Protein AF-N0B6S7-F1 (afdb_monomer_lite)

Organism: NCBI:txid670307

Radius of gyration: 14.21 Å; chains: 1; bounding box: 34×27×44 Å

Secondary structure (DSSP, 8-state):
----------EE-TT-EEEEETTEEEEEEEEE-TT-TT-EEEEEEEETTEEEE-SS-BSSHHHHHHHHHHHHHHT-

Structure (mmCIF, N/CA/C/O backbone):
data_AF-N0B6S7-F1
#
_entry.id   AF-N0B6S7-F1
#
loop_
_atom_site.group_PDB
_atom_site.id
_atom_site.type_symbol
_atom_site.label_atom_id
_atom_site.label_alt_id
_atom_site.label_comp_id
_atom_site.label_asym_id
_atom_site.label_entity_id
_atom_site.label_seq_id
_atom_site.pdbx_PDB_ins_code
_atom_site.Cartn_x
_atom_site.Cartn_y
_atom_site.Cartn_z
_atom_site.occupancy
_atom_site.B_iso_or_equiv
_atom_site.auth_seq_id
_atom_site.auth_comp_id
_atom_site.auth_asym_id
_atom_site.auth_atom_id
_atom_site.pdbx_PDB_model_num
ATOM 1 N N . MET A 1 1 ? 20.168 20.099 -28.264 1.00 36.16 1 MET A N 1
ATOM 2 C CA . MET A 1 1 ? 18.957 19.266 -28.416 1.00 36.16 1 MET A CA 1
ATOM 3 C C . MET A 1 1 ? 18.267 19.229 -27.062 1.00 36.16 1 MET A C 1
ATOM 5 O O . MET A 1 1 ? 18.927 18.907 -26.086 1.00 36.16 1 MET A O 1
ATOM 9 N N . ARG A 1 2 ? 17.012 19.692 -26.975 1.00 43.19 2 ARG A N 1
ATOM 10 C CA . ARG A 1 2 ? 16.211 19.646 -25.740 1.00 43.19 2 ARG A CA 1
ATOM 11 C C . ARG A 1 2 ? 15.863 18.179 -25.468 1.00 43.19 2 ARG A C 1
ATOM 13 O O . ARG A 1 2 ? 15.005 17.654 -26.167 1.00 43.19 2 ARG A O 1
ATOM 20 N N . SER A 1 3 ? 16.515 17.530 -24.505 1.00 43.16 3 SER A N 1
ATOM 21 C CA . SER A 1 3 ? 15.971 16.283 -23.955 1.00 43.16 3 SER A CA 1
ATOM 22 C C . SER A 1 3 ? 14.670 16.624 -23.240 1.00 43.16 3 SER A C 1
ATOM 24 O O . SER A 1 3 ? 14.658 17.473 -22.347 1.00 43.16 3 SER A O 1
ATOM 26 N N . MET A 1 4 ? 13.577 16.019 -23.706 1.00 42.03 4 MET A N 1
ATOM 27 C CA . MET A 1 4 ? 12.281 16.013 -23.035 1.00 42.03 4 MET A CA 1
ATOM 28 C C . MET A 1 4 ? 12.492 15.633 -21.570 1.00 42.03 4 MET A C 1
ATOM 30 O O . MET A 1 4 ? 13.166 14.649 -21.273 1.00 42.03 4 MET A O 1
ATOM 34 N N . ARG A 1 5 ? 11.948 16.448 -20.664 1.00 44.44 5 ARG A N 1
ATOM 35 C CA . ARG A 1 5 ? 11.763 16.060 -19.269 1.00 44.44 5 ARG A CA 1
ATOM 36 C C . ARG A 1 5 ? 10.813 14.864 -19.316 1.00 44.44 5 ARG A C 1
ATOM 38 O O . ARG A 1 5 ? 9.675 15.058 -19.734 1.00 44.44 5 ARG A O 1
ATOM 45 N N . LEU A 1 6 ? 11.291 13.658 -19.004 1.00 49.69 6 LEU A N 1
ATOM 46 C CA . LEU A 1 6 ? 10.383 12.605 -18.561 1.00 49.69 6 LEU A CA 1
ATOM 47 C C . LEU A 1 6 ? 9.644 13.223 -17.377 1.00 49.69 6 LEU A C 1
ATOM 49 O O . LEU A 1 6 ? 10.270 13.615 -16.395 1.00 49.69 6 LEU A O 1
ATOM 53 N N . GLU A 1 7 ? 8.353 13.476 -17.546 1.00 50.81 7 GLU A N 1
ATOM 54 C CA . GLU A 1 7 ? 7.495 13.730 -16.402 1.00 50.81 7 GLU A CA 1
ATOM 55 C C . GLU A 1 7 ? 7.614 12.473 -15.543 1.00 50.81 7 GLU A C 1
ATOM 57 O O . GLU A 1 7 ? 7.435 11.373 -16.061 1.00 50.81 7 GLU A O 1
ATOM 62 N N . ASP A 1 8 ? 8.041 12.630 -14.291 1.00 57.88 8 ASP A N 1
ATOM 63 C CA . ASP A 1 8 ? 8.158 11.550 -13.316 1.00 57.88 8 ASP A CA 1
ATOM 64 C C . ASP A 1 8 ? 6.783 10.865 -13.180 1.00 57.88 8 ASP A C 1
ATOM 66 O O . ASP A 1 8 ? 5.924 11.311 -12.415 1.00 57.88 8 ASP A O 1
ATOM 70 N N . GLU A 1 9 ? 6.523 9.838 -13.993 1.00 62.84 9 GLU A N 1
ATOM 71 C CA . GLU A 1 9 ? 5.199 9.234 -14.112 1.00 62.84 9 GLU A CA 1
ATOM 72 C C . GLU A 1 9 ? 4.968 8.311 -12.917 1.00 62.84 9 GLU A C 1
ATOM 74 O O . GLU A 1 9 ? 5.482 7.196 -12.835 1.00 62.84 9 GLU A O 1
ATOM 79 N N . ILE A 1 10 ? 4.194 8.799 -11.950 1.00 78.88 10 ILE A N 1
ATOM 80 C CA . ILE A 1 10 ? 3.716 7.977 -10.843 1.00 78.88 10 ILE A CA 1
ATOM 81 C C . ILE A 1 10 ? 2.561 7.121 -11.364 1.00 78.88 10 ILE A C 1
ATOM 83 O O . ILE A 1 10 ? 1.446 7.607 -11.572 1.00 78.88 10 ILE A O 1
ATOM 87 N N . ILE A 1 11 ? 2.811 5.825 -11.538 1.00 88.31 11 ILE A N 1
ATOM 88 C CA . ILE A 1 11 ? 1.777 4.872 -11.947 1.00 88.31 11 ILE A CA 1
ATOM 89 C C . ILE A 1 11 ? 0.988 4.461 -10.708 1.00 88.31 11 ILE A C 1
ATOM 91 O O . ILE A 1 11 ? 1.516 3.793 -9.824 1.00 88.31 11 ILE A O 1
ATOM 95 N N . THR A 1 12 ? -0.292 4.820 -10.638 1.00 91.44 12 THR A N 1
ATOM 96 C CA . THR A 1 12 ? -1.174 4.382 -9.544 1.00 91.44 12 THR A CA 1
ATOM 97 C C . THR A 1 12 ? -1.802 3.030 -9.879 1.00 91.44 12 THR A C 1
ATOM 99 O O . THR A 1 12 ? -2.394 2.860 -10.944 1.00 91.44 12 THR A O 1
ATOM 102 N N . SER A 1 13 ? -1.710 2.064 -8.965 1.00 94.06 13 SER A N 1
ATOM 103 C CA . SER A 1 13 ? -2.340 0.752 -9.127 1.00 94.06 13 SER A CA 1
ATOM 104 C C . SER A 1 13 ? -3.865 0.855 -8.992 1.00 94.06 13 SER A C 1
ATOM 106 O O . SER A 1 13 ? -4.353 1.544 -8.085 1.00 94.06 13 SER A O 1
ATOM 108 N N . PRO A 1 14 ? -4.633 0.092 -9.797 1.00 95.00 14 PRO A N 1
ATOM 109 C CA . PRO A 1 14 ? -6.080 -0.058 -9.624 1.00 95.00 14 PRO A CA 1
ATOM 110 C C . PRO A 1 14 ? -6.466 -0.742 -8.302 1.00 95.00 14 PRO A C 1
ATOM 112 O O . PRO A 1 14 ? -7.638 -0.745 -7.934 1.00 95.00 14 PRO A O 1
ATOM 115 N N . LEU A 1 15 ? -5.507 -1.337 -7.583 1.00 95.62 15 LEU A N 1
ATOM 116 C CA . LEU A 1 15 ? -5.725 -1.932 -6.266 1.00 95.62 15 LEU A CA 1
ATOM 117 C C . LEU A 1 15 ? -5.815 -0.897 -5.139 1.00 95.62 15 LEU A C 1
ATOM 119 O O . LEU A 1 15 ? -6.263 -1.259 -4.041 1.00 95.62 15 LEU A O 1
ATOM 123 N N . SER A 1 16 ? -5.417 0.351 -5.412 1.00 95.69 16 SER A N 1
ATOM 124 C CA . SER A 1 16 ? -5.596 1.490 -4.512 1.00 95.69 16 SER A CA 1
ATOM 125 C C . SER A 1 16 ? -7.064 1.634 -4.131 1.00 95.69 16 SER A C 1
ATOM 127 O O . SER A 1 16 ? -7.949 1.569 -4.986 1.00 95.69 16 SER A O 1
ATOM 129 N N . ARG A 1 17 ? -7.344 1.812 -2.842 1.00 94.94 17 ARG A N 1
ATOM 130 C CA . ARG A 1 17 ? -8.717 1.830 -2.334 1.00 94.94 17 ARG A CA 1
ATOM 131 C C . ARG A 1 17 ? -8.831 2.571 -1.013 1.00 94.94 17 ARG A C 1
ATOM 133 O O . ARG A 1 17 ? -7.906 2.567 -0.208 1.00 94.94 17 ARG A O 1
ATOM 140 N N . ALA A 1 18 ? -10.006 3.137 -0.776 1.00 94.00 18 AL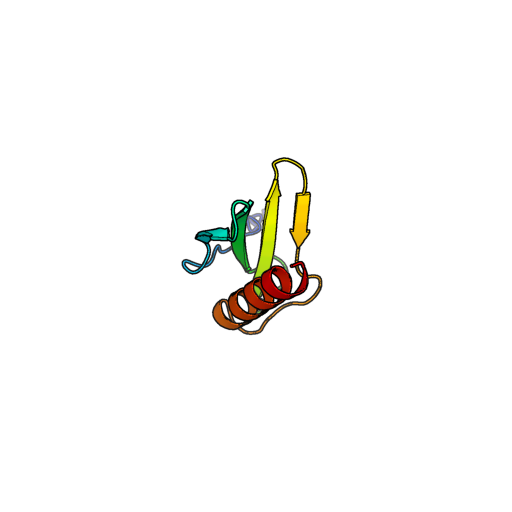A A N 1
ATOM 141 C CA . ALA A 1 18 ? -10.419 3.600 0.541 1.00 94.00 18 ALA A CA 1
ATOM 142 C C . ALA A 1 18 ? -11.212 2.501 1.256 1.00 94.00 18 ALA A C 1
ATOM 144 O O . ALA A 1 18 ? -11.916 1.717 0.613 1.00 94.00 18 ALA A O 1
ATOM 145 N N . MET A 1 19 ? -11.091 2.434 2.576 1.00 91.62 19 MET A N 1
ATOM 146 C CA . MET A 1 19 ? -11.807 1.472 3.403 1.00 91.62 19 MET A CA 1
ATOM 147 C C . MET A 1 19 ? -12.043 1.999 4.813 1.00 91.62 19 MET A C 1
ATOM 149 O O . MET A 1 19 ? -11.209 2.706 5.370 1.00 91.62 19 MET A O 1
ATOM 153 N N . ASP A 1 20 ? -13.159 1.587 5.405 1.00 89.69 20 ASP A N 1
ATOM 154 C CA . ASP A 1 20 ? -13.478 1.869 6.799 1.00 89.69 20 ASP A CA 1
ATOM 155 C C . ASP A 1 20 ? -13.217 0.617 7.643 1.00 89.69 20 ASP A C 1
ATOM 157 O O . ASP A 1 20 ? -13.886 -0.409 7.494 1.00 89.69 20 ASP A O 1
ATOM 161 N N . ILE A 1 21 ? -12.233 0.683 8.541 1.00 84.12 21 ILE A N 1
ATOM 162 C CA . ILE A 1 21 ? -11.850 -0.420 9.429 1.00 84.12 21 ILE A CA 1
ATOM 163 C C . ILE A 1 21 ? -12.055 0.017 10.877 1.00 84.12 21 ILE A C 1
ATOM 165 O O . ILE A 1 21 ? -11.396 0.926 11.373 1.00 84.12 21 ILE A O 1
ATOM 169 N N . ARG A 1 22 ? -12.965 -0.664 11.588 1.00 81.38 22 ARG A N 1
ATOM 170 C CA . ARG A 1 22 ? -13.263 -0.423 13.018 1.00 81.38 22 ARG A CA 1
ATOM 171 C C . ARG A 1 22 ? -13.545 1.057 13.344 1.00 81.38 22 ARG A C 1
ATOM 173 O O . ARG A 1 22 ? -13.107 1.559 14.375 1.00 81.38 22 ARG A O 1
ATOM 180 N N . GLY A 1 23 ? -14.268 1.748 12.460 1.00 84.44 23 GLY A N 1
ATOM 181 C CA . GLY A 1 23 ? -14.622 3.164 12.620 1.00 84.44 23 GLY A CA 1
ATOM 182 C C . GLY A 1 23 ? -13.518 4.156 12.237 1.00 84.44 23 GLY A C 1
ATOM 183 O O . GLY A 1 23 ? -13.718 5.352 12.416 1.00 84.44 23 GLY A O 1
ATOM 184 N N . ARG A 1 24 ? -12.380 3.682 11.711 1.00 84.31 24 ARG A N 1
ATOM 185 C CA . ARG A 1 24 ? -11.315 4.512 11.132 1.00 84.31 24 ARG A CA 1
ATOM 186 C C . ARG A 1 24 ? -11.379 4.462 9.609 1.00 84.31 24 ARG A C 1
ATOM 188 O O . ARG A 1 24 ? -11.456 3.370 9.046 1.00 84.31 24 ARG A O 1
ATOM 195 N N . HIS A 1 25 ? -11.329 5.626 8.970 1.00 89.56 25 HIS A N 1
ATOM 196 C CA . HIS A 1 25 ? -11.229 5.733 7.520 1.00 89.56 25 HIS A CA 1
ATOM 197 C C . HIS A 1 25 ? -9.760 5.648 7.113 1.00 89.56 25 HIS A C 1
ATOM 199 O O . HIS A 1 25 ? -8.942 6.414 7.607 1.00 89.56 25 HIS A O 1
ATOM 205 N N . VAL A 1 26 ? -9.417 4.720 6.225 1.00 91.06 26 VAL A N 1
ATOM 206 C CA . VAL A 1 26 ? -8.048 4.545 5.738 1.00 91.06 26 VAL A CA 1
ATOM 207 C C . VAL A 1 26 ? -8.060 4.507 4.220 1.00 91.06 26 VAL A C 1
ATOM 209 O O . VAL A 1 26 ? -8.786 3.722 3.607 1.00 91.06 26 VAL A O 1
ATOM 212 N N . VAL A 1 27 ? -7.222 5.329 3.597 1.00 93.25 27 VAL A N 1
ATOM 213 C CA . VAL A 1 27 ? -6.952 5.265 2.161 1.00 93.25 27 VAL A CA 1
ATOM 214 C C . VAL A 1 27 ? -5.617 4.575 1.945 1.00 93.25 27 VAL A C 1
ATOM 216 O O . VAL A 1 27 ? -4.594 5.010 2.463 1.00 93.25 27 VAL A O 1
A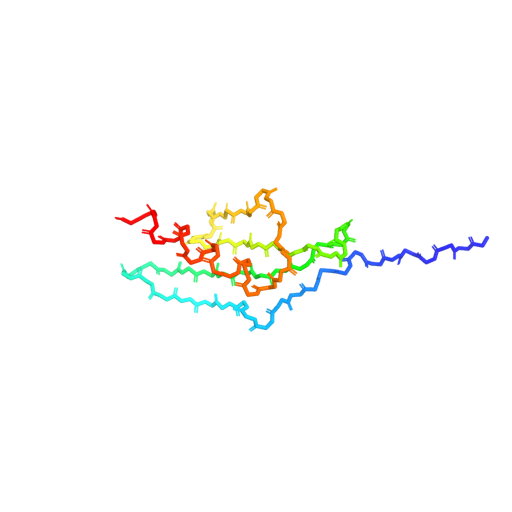TOM 219 N N . ILE A 1 28 ? -5.633 3.504 1.159 1.00 94.50 28 ILE A N 1
ATOM 220 C CA . ILE A 1 28 ? -4.441 2.801 0.699 1.00 94.50 28 ILE A CA 1
ATOM 221 C C . ILE A 1 28 ? -4.192 3.217 -0.744 1.00 94.50 28 ILE A C 1
ATOM 223 O O . ILE A 1 28 ? -4.986 2.904 -1.636 1.00 94.50 28 ILE A O 1
ATOM 227 N N . ARG A 1 29 ? -3.081 3.899 -0.988 1.00 94.00 29 ARG A N 1
ATOM 228 C CA . ARG A 1 29 ? -2.574 4.159 -2.334 1.00 94.00 29 ARG A CA 1
ATOM 229 C C . ARG A 1 29 ? -1.437 3.207 -2.613 1.00 94.00 29 ARG A C 1
ATOM 231 O O . ARG A 1 29 ? -0.505 3.133 -1.830 1.00 94.00 29 ARG A O 1
ATOM 238 N N . VAL A 1 30 ? -1.513 2.497 -3.726 1.00 95.44 30 VAL A N 1
ATOM 239 C CA . VAL A 1 30 ? -0.427 1.653 -4.217 1.00 95.44 30 VAL A CA 1
ATOM 240 C C . VAL A 1 30 ? 0.068 2.265 -5.513 1.00 95.44 30 VAL A C 1
ATOM 242 O O . VAL A 1 30 ? -0.734 2.552 -6.402 1.00 95.44 30 VAL A O 1
ATOM 245 N N . PHE A 1 31 ? 1.369 2.500 -5.621 1.00 92.31 31 PHE A N 1
ATOM 246 C CA . PHE A 1 31 ? 1.937 3.212 -6.758 1.00 92.31 31 PHE A CA 1
ATOM 247 C C . PHE A 1 31 ? 3.338 2.719 -7.106 1.00 92.31 31 PHE A C 1
ATOM 249 O O . PHE A 1 31 ? 4.050 2.189 -6.260 1.00 92.31 31 PHE A O 1
ATOM 256 N N . LYS A 1 32 ? 3.728 2.901 -8.364 1.00 90.62 32 LYS A N 1
ATOM 257 C CA . LYS A 1 32 ? 5.087 2.687 -8.854 1.00 90.62 32 LYS A CA 1
ATOM 258 C C . LYS A 1 32 ? 5.818 4.024 -8.862 1.00 90.62 32 LYS A C 1
ATOM 260 O O . LYS A 1 32 ? 5.268 5.020 -9.339 1.00 90.62 32 LYS A O 1
ATOM 265 N N . GLY A 1 33 ? 7.016 4.062 -8.284 1.00 72.38 33 GLY A N 1
ATOM 266 C CA . GLY A 1 33 ? 7.819 5.282 -8.214 1.00 72.38 33 GLY A CA 1
ATOM 267 C C . GLY A 1 33 ? 8.472 5.610 -9.556 1.00 72.38 33 GLY A C 1
ATOM 268 O O . GLY A 1 33 ? 8.912 4.710 -10.263 1.00 72.38 33 GLY A O 1
ATOM 269 N N . ALA A 1 34 ? 8.607 6.898 -9.873 1.00 67.50 34 ALA A N 1
ATOM 270 C CA . ALA A 1 34 ? 9.239 7.352 -11.116 1.00 67.50 34 ALA A CA 1
ATOM 271 C C . ALA A 1 34 ? 10.726 6.963 -11.239 1.00 67.50 34 ALA A C 1
ATOM 273 O O . ALA A 1 34 ? 11.245 6.816 -12.339 1.00 67.50 34 A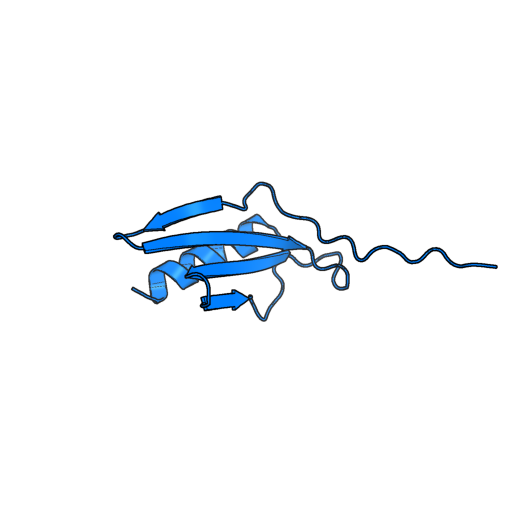LA A O 1
ATOM 274 N N . PHE A 1 35 ? 11.413 6.778 -10.106 1.00 67.19 35 PHE A N 1
ATOM 275 C CA . PHE A 1 35 ? 12.845 6.459 -10.061 1.00 67.19 35 PHE A CA 1
ATOM 276 C C . PHE A 1 35 ? 13.143 4.959 -9.936 1.00 67.19 35 PHE A C 1
ATOM 278 O O . PHE A 1 35 ? 14.275 4.542 -10.171 1.00 67.19 35 PHE A O 1
ATOM 285 N N . PHE A 1 36 ? 12.143 4.155 -9.566 1.00 70.50 36 PHE A N 1
ATOM 286 C CA . PHE A 1 36 ? 12.272 2.714 -9.356 1.00 70.50 36 PHE A CA 1
ATOM 287 C C . PHE A 1 36 ? 11.209 2.016 -10.194 1.00 70.50 36 PHE A C 1
ATOM 289 O O . PHE A 1 36 ? 10.182 1.560 -9.694 1.00 70.50 36 PHE A O 1
ATOM 296 N N . GLU A 1 37 ? 11.475 1.977 -11.501 1.00 70.00 37 GLU A N 1
ATOM 297 C CA . GLU A 1 37 ? 10.539 1.532 -12.534 1.00 70.00 37 GLU A CA 1
ATOM 298 C C . GLU A 1 37 ? 10.056 0.094 -12.378 1.00 70.00 37 GLU A C 1
ATOM 300 O O . GLU A 1 37 ? 9.162 -0.264 -13.123 1.00 70.00 37 GLU A O 1
ATOM 305 N N . ASP A 1 38 ? 10.575 -0.709 -11.443 1.00 83.31 38 ASP A N 1
ATOM 306 C CA . ASP A 1 38 ? 10.163 -2.096 -11.181 1.00 83.31 38 ASP A CA 1
ATOM 307 C C . ASP A 1 38 ? 9.635 -2.333 -9.760 1.00 83.31 38 ASP A C 1
ATOM 309 O O . ASP A 1 38 ? 9.222 -3.445 -9.434 1.00 83.31 38 ASP A O 1
ATOM 313 N N . GLU A 1 39 ? 9.567 -1.288 -8.934 1.00 90.94 39 GLU A N 1
ATOM 314 C CA . GLU A 1 39 ? 9.171 -1.405 -7.535 1.00 90.94 39 GLU A CA 1
ATOM 315 C C . GLU A 1 39 ? 7.858 -0.680 -7.248 1.00 90.94 39 GLU A C 1
ATOM 317 O O . GLU A 1 39 ? 7.635 0.475 -7.621 1.00 90.94 39 GLU A O 1
ATOM 322 N N . TRP A 1 40 ? 6.979 -1.385 -6.548 1.00 93.94 40 TRP A N 1
ATOM 323 C CA . TRP A 1 40 ? 5.712 -0.881 -6.051 1.00 93.94 40 TRP A CA 1
ATOM 324 C C . TRP A 1 40 ? 5.843 -0.455 -4.601 1.00 93.94 40 TRP A C 1
ATOM 326 O O . TRP A 1 40 ? 6.487 -1.118 -3.800 1.00 93.94 40 TRP A O 1
ATOM 336 N N . PHE A 1 41 ? 5.173 0.625 -4.252 1.00 93.62 41 PHE A N 1
ATOM 337 C CA . PHE A 1 41 ? 5.136 1.197 -2.918 1.00 93.62 41 PHE A CA 1
ATOM 338 C C . PHE A 1 41 ? 3.684 1.355 -2.493 1.00 93.62 41 PHE A C 1
ATOM 340 O O . PHE A 1 41 ? 2.770 1.346 -3.327 1.00 93.62 41 PHE A O 1
ATOM 347 N N . PHE A 1 42 ? 3.466 1.522 -1.194 1.00 93.56 42 PHE A N 1
ATOM 348 C CA . PHE A 1 42 ? 2.171 1.923 -0.675 1.00 93.56 42 PHE A CA 1
ATOM 349 C C . PHE A 1 42 ? 2.276 3.172 0.199 1.00 93.56 42 PHE A C 1
ATOM 351 O O . PHE A 1 42 ? 3.285 3.418 0.855 1.00 93.56 42 PHE A O 1
ATOM 358 N N . GLU A 1 43 ? 1.197 3.941 0.227 1.00 92.75 43 GLU A N 1
ATOM 359 C CA . GLU A 1 43 ? 0.949 5.048 1.142 1.00 92.75 43 GLU A CA 1
ATOM 360 C C . GLU A 1 43 ? -0.378 4.774 1.861 1.00 92.75 43 GLU A C 1
ATOM 362 O O . GLU A 1 43 ? -1.412 4.542 1.228 1.00 92.75 43 GLU A O 1
ATOM 367 N N . LEU A 1 44 ? -0.337 4.769 3.191 1.00 92.62 44 LEU A N 1
ATOM 368 C CA . LEU A 1 44 ? -1.503 4.716 4.065 1.00 92.62 44 LEU A CA 1
ATOM 369 C C . LEU A 1 44 ? -1.852 6.130 4.500 1.00 92.62 44 LEU A C 1
ATOM 371 O O . LEU A 1 44 ? -0.983 6.829 5.007 1.00 92.62 44 LEU A O 1
ATOM 375 N N . ILE A 1 45 ? -3.111 6.529 4.353 1.00 90.69 45 ILE A N 1
ATOM 376 C CA . ILE A 1 45 ? -3.624 7.826 4.798 1.00 90.69 45 ILE A CA 1
ATOM 377 C C . ILE A 1 45 ? -4.769 7.547 5.768 1.00 90.69 45 ILE A C 1
ATOM 379 O O . ILE A 1 45 ? -5.833 7.093 5.349 1.00 90.69 45 ILE A O 1
ATOM 383 N N . GLU A 1 46 ? -4.537 7.773 7.058 1.00 83.62 46 GLU A N 1
ATOM 384 C CA . GLU A 1 46 ? -5.508 7.469 8.125 1.00 83.62 46 GLU A CA 1
ATOM 385 C C . GLU A 1 46 ? -6.280 8.711 8.595 1.00 83.62 46 GLU A C 1
ATOM 387 O O . GLU A 1 46 ? -7.386 8.597 9.108 1.00 83.62 46 GLU A O 1
ATOM 392 N N . ASP A 1 47 ? -5.706 9.901 8.410 1.00 75.88 47 ASP A N 1
ATOM 393 C CA . ASP A 1 47 ? -6.316 11.193 8.732 1.00 75.88 47 ASP A CA 1
ATOM 394 C C . ASP A 1 47 ? -5.668 12.290 7.874 1.00 75.88 47 ASP A C 1
ATOM 396 O O . ASP A 1 47 ? -4.614 12.070 7.277 1.00 75.88 47 ASP A O 1
ATOM 400 N N . GLN A 1 48 ? -6.246 13.499 7.837 1.00 63.31 48 GLN A N 1
ATOM 401 C CA . GLN A 1 48 ? -5.765 14.619 6.994 1.00 63.31 48 GLN A CA 1
ATOM 402 C C . GLN A 1 48 ? -4.283 15.000 7.203 1.00 63.31 48 GLN A C 1
ATOM 404 O O . GLN A 1 48 ? -3.720 15.732 6.391 1.00 63.31 48 GLN A O 1
ATOM 409 N N . TYR A 1 49 ? -3.654 14.507 8.274 1.00 61.84 49 TYR A N 1
ATOM 410 C CA . TYR A 1 49 ? -2.276 14.816 8.656 1.00 61.84 49 TYR A CA 1
ATOM 411 C C . TYR A 1 49 ? -1.399 13.582 8.923 1.00 61.84 49 TYR A C 1
ATOM 413 O O . TYR A 1 49 ? -0.224 13.754 9.238 1.00 61.84 49 TYR A O 1
ATOM 421 N N . SER A 1 50 ? -1.938 12.359 8.816 1.00 75.00 50 SER A N 1
ATOM 422 C CA . SER A 1 50 ? -1.187 11.121 9.065 1.00 75.00 50 SER A CA 1
ATOM 423 C C . SER A 1 50 ? -1.080 10.316 7.780 1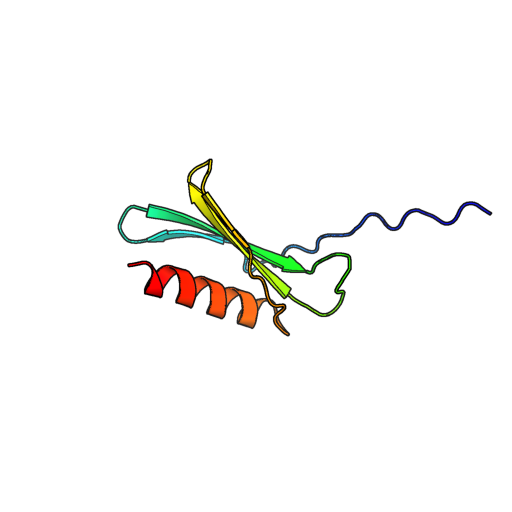.00 75.00 50 SER A C 1
ATOM 425 O O . SER A 1 50 ? -2.074 9.761 7.303 1.00 75.00 50 SER A O 1
ATOM 427 N N . PHE A 1 51 ? 0.134 10.266 7.236 1.00 78.44 51 PHE A N 1
ATOM 428 C CA . PHE A 1 51 ? 0.479 9.406 6.118 1.00 78.44 51 PHE A CA 1
ATOM 429 C C . PHE A 1 51 ? 1.693 8.544 6.472 1.00 78.44 51 PHE A C 1
ATOM 431 O O . PHE A 1 51 ? 2.641 9.012 7.103 1.00 78.44 51 PHE A O 1
ATOM 438 N N . ASN A 1 52 ? 1.657 7.276 6.076 1.00 85.25 52 ASN A N 1
ATOM 439 C CA . ASN A 1 52 ? 2.766 6.343 6.227 1.00 85.25 52 ASN A CA 1
ATOM 440 C C . ASN A 1 52 ? 3.086 5.746 4.859 1.00 85.25 52 ASN A C 1
ATOM 442 O O . ASN A 1 52 ? 2.236 5.091 4.256 1.00 85.25 52 ASN A O 1
ATOM 446 N N . VAL A 1 53 ? 4.295 6.004 4.370 1.00 87.19 53 VAL A N 1
ATOM 447 C CA . VAL A 1 53 ? 4.778 5.494 3.088 1.00 87.19 53 VAL A CA 1
ATOM 448 C C . VAL A 1 53 ? 5.728 4.337 3.354 1.00 87.19 53 VAL A C 1
ATOM 450 O O . VAL A 1 53 ? 6.592 4.424 4.223 1.00 87.19 53 VAL A O 1
ATOM 453 N N . SER A 1 54 ? 5.589 3.260 2.586 1.00 89.69 54 SER A N 1
ATOM 454 C CA . SER A 1 54 ? 6.498 2.122 2.659 1.00 89.69 54 SER A CA 1
ATOM 455 C C . SER A 1 54 ? 7.937 2.531 2.334 1.00 89.69 54 SER A C 1
ATOM 457 O O . SER A 1 54 ? 8.193 3.078 1.262 1.00 89.69 54 SER A O 1
ATOM 459 N N . GLU A 1 55 ? 8.881 2.202 3.217 1.00 86.25 55 GLU A N 1
ATOM 460 C CA . GLU A 1 55 ? 10.314 2.485 3.021 1.00 86.25 55 GLU A CA 1
ATOM 461 C C . GLU A 1 55 ? 10.983 1.547 1.999 1.00 86.25 55 GLU A C 1
ATOM 463 O O . GLU A 1 55 ? 12.032 1.871 1.448 1.00 86.25 55 GLU A O 1
ATOM 468 N N . THR A 1 56 ? 10.381 0.382 1.745 1.00 89.19 56 THR A N 1
ATOM 469 C CA . THR A 1 56 ? 10.893 -0.653 0.836 1.00 89.19 56 THR A CA 1
ATOM 470 C C . THR A 1 56 ? 9.962 -0.861 -0.352 1.00 89.19 56 THR A C 1
ATOM 472 O O . THR A 1 56 ? 8.744 -0.910 -0.169 1.00 89.19 56 THR A O 1
ATOM 475 N N . GLY A 1 57 ? 10.537 -1.065 -1.537 1.00 91.19 57 GLY A N 1
ATOM 476 C CA . GLY A 1 57 ? 9.809 -1.459 -2.737 1.00 91.19 57 GLY A CA 1
ATOM 477 C C . GLY A 1 57 ? 9.363 -2.924 -2.728 1.00 91.19 57 GLY A C 1
ATOM 478 O O . GLY A 1 57 ? 10.015 -3.798 -2.153 1.00 91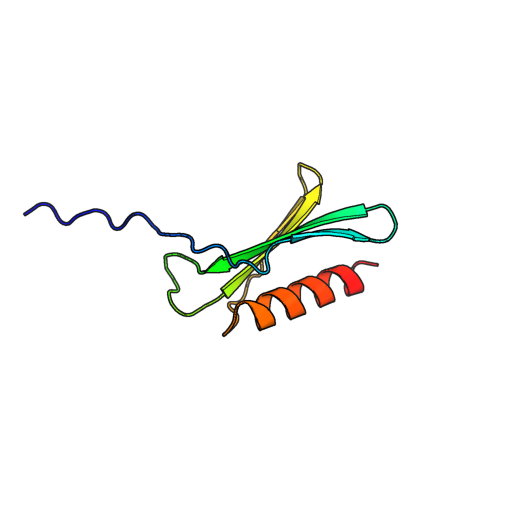.19 57 GLY A O 1
ATOM 479 N N . PHE A 1 58 ? 8.241 -3.193 -3.390 1.00 93.88 58 PHE A N 1
ATOM 480 C CA . PHE A 1 58 ? 7.631 -4.510 -3.552 1.00 93.88 58 PHE A CA 1
ATOM 481 C C . PHE A 1 58 ? 7.603 -4.919 -5.033 1.00 93.88 58 PHE A C 1
ATOM 483 O O . PHE A 1 58 ? 7.436 -4.067 -5.905 1.00 93.88 58 PHE A O 1
ATOM 490 N N . PRO A 1 59 ? 7.711 -6.219 -5.351 1.00 93.38 59 PRO A N 1
ATOM 491 C CA . PRO A 1 59 ? 7.804 -6.680 -6.738 1.00 93.38 59 PRO A CA 1
ATOM 492 C C . PRO A 1 59 ? 6.475 -6.606 -7.509 1.00 93.38 59 PRO A C 1
ATOM 494 O O . PRO A 1 59 ? 6.470 -6.662 -8.738 1.00 93.38 59 PRO A O 1
ATOM 497 N N . SER A 1 60 ? 5.338 -6.475 -6.819 1.00 94.88 60 SER A N 1
ATOM 498 C CA . SER A 1 60 ? 4.029 -6.284 -7.446 1.00 94.88 60 SER A CA 1
ATOM 499 C C . SER A 1 60 ? 3.138 -5.342 -6.637 1.00 94.88 60 SER A C 1
ATOM 501 O O . SER A 1 60 ? 3.316 -5.170 -5.429 1.00 94.88 60 SER A O 1
ATOM 503 N N . ASP A 1 61 ? 2.139 -4.755 -7.298 1.00 95.38 61 ASP A N 1
ATOM 504 C CA . ASP A 1 61 ? 1.129 -3.923 -6.644 1.00 95.38 61 ASP A CA 1
ATOM 505 C C . ASP A 1 61 ? 0.293 -4.717 -5.632 1.00 95.38 61 ASP A C 1
ATOM 507 O O . ASP A 1 61 ? -0.123 -4.192 -4.597 1.00 95.38 61 ASP A O 1
ATOM 511 N N . ARG A 1 62 ? 0.093 -6.010 -5.895 1.00 97.06 62 ARG A N 1
ATOM 512 C CA . ARG A 1 62 ? -0.531 -6.940 -4.960 1.00 97.06 62 ARG A CA 1
ATOM 513 C C . ARG A 1 62 ? 0.309 -7.138 -3.701 1.00 97.06 62 ARG A C 1
ATOM 515 O O . ARG A 1 62 ? -0.254 -7.095 -2.613 1.00 97.06 62 ARG A O 1
ATOM 522 N N . ASP A 1 63 ? 1.619 -7.327 -3.832 1.00 96.19 63 ASP A N 1
ATOM 523 C CA . ASP A 1 63 ? 2.501 -7.505 -2.672 1.00 96.19 63 ASP A CA 1
ATOM 524 C C . ASP A 1 63 ? 2.558 -6.229 -1.821 1.00 96.19 63 ASP A C 1
ATOM 526 O O . ASP A 1 63 ? 2.486 -6.302 -0.593 1.00 96.19 63 ASP A O 1
ATOM 530 N N . ALA A 1 64 ? 2.598 -5.057 -2.467 1.00 95.62 64 ALA A N 1
ATOM 531 C CA . ALA A 1 64 ? 2.510 -3.766 -1.787 1.00 95.62 64 ALA A CA 1
ATOM 532 C C . ALA A 1 64 ? 1.177 -3.602 -1.035 1.00 95.62 64 ALA A C 1
ATOM 534 O O . ALA A 1 64 ? 1.164 -3.188 0.125 1.00 95.62 64 ALA A O 1
ATOM 535 N N . LEU A 1 65 ? 0.052 -3.974 -1.656 1.00 95.81 65 LEU A N 1
ATOM 536 C CA . LEU A 1 65 ? -1.252 -3.965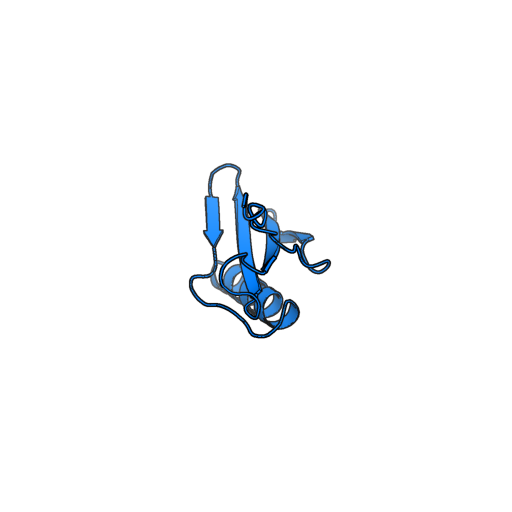 -0.993 1.00 95.81 65 LEU A CA 1
ATOM 537 C C . LEU A 1 65 ? -1.293 -4.929 0.200 1.00 95.81 65 LEU A C 1
ATOM 539 O O . LEU A 1 65 ? -1.775 -4.562 1.271 1.00 95.81 65 LEU A O 1
ATOM 543 N N . ASP A 1 66 ? -0.821 -6.161 0.023 1.00 96.12 66 ASP A N 1
ATOM 544 C CA . ASP A 1 66 ? -0.841 -7.175 1.077 1.00 96.12 66 ASP A CA 1
ATOM 545 C C . ASP A 1 66 ? 0.007 -6.726 2.279 1.00 96.12 66 ASP A C 1
ATOM 547 O O . ASP A 1 66 ? -0.385 -6.942 3.430 1.00 96.12 66 ASP A O 1
ATOM 551 N N . ALA A 1 67 ? 1.130 -6.044 2.037 1.00 94.81 67 ALA A N 1
ATOM 552 C CA . ALA A 1 67 ? 1.930 -5.413 3.081 1.00 94.81 67 ALA A CA 1
ATOM 553 C C . ALA A 1 67 ? 1.179 -4.264 3.777 1.00 94.81 67 ALA A C 1
ATOM 555 O O . ALA A 1 67 ? 1.112 -4.243 5.008 1.00 94.81 67 ALA A O 1
ATOM 556 N N . ALA A 1 68 ? 0.542 -3.371 3.014 1.00 93.25 68 ALA A N 1
ATOM 557 C CA . ALA A 1 68 ? -0.264 -2.273 3.549 1.00 93.25 68 ALA A CA 1
ATOM 558 C C . ALA A 1 68 ? -1.372 -2.779 4.492 1.00 93.25 68 ALA A C 1
ATOM 560 O O . ALA A 1 68 ? -1.545 -2.274 5.602 1.00 93.25 68 ALA A O 1
ATOM 561 N N . LEU A 1 69 ? -2.081 -3.837 4.089 1.00 92.38 69 LEU A N 1
ATOM 562 C CA . LEU A 1 69 ? -3.126 -4.469 4.899 1.00 92.38 69 LEU A CA 1
ATOM 563 C C . LEU A 1 69 ? -2.573 -5.063 6.200 1.00 92.38 69 LEU A C 1
ATOM 565 O O . LEU A 1 69 ? -3.206 -4.941 7.249 1.00 92.38 69 LEU A O 1
ATOM 569 N N . ARG A 1 70 ? -1.386 -5.680 6.162 1.00 92.50 70 ARG A N 1
ATOM 570 C CA . ARG A 1 70 ? -0.719 -6.190 7.371 1.00 92.50 70 ARG A CA 1
ATOM 571 C C . ARG A 1 70 ? -0.331 -5.062 8.323 1.00 92.50 70 ARG A C 1
ATOM 573 O O . ARG A 1 70 ? -0.532 -5.218 9.524 1.00 92.50 70 ARG A O 1
ATOM 580 N N . CYS A 1 71 ? 0.176 -3.941 7.806 1.00 88.62 71 CYS A N 1
ATOM 581 C CA . CYS A 1 71 ? 0.493 -2.759 8.610 1.00 88.62 71 CYS A CA 1
ATOM 582 C C . CYS A 1 71 ? -0.750 -2.214 9.313 1.00 88.62 71 CYS A C 1
ATOM 584 O O . CYS A 1 71 ? -0.713 -2.000 10.522 1.00 88.62 71 CYS A O 1
ATOM 586 N N . ILE A 1 72 ? -1.866 -2.073 8.588 1.00 86.19 72 ILE A N 1
ATOM 587 C CA . ILE A 1 72 ? -3.130 -1.627 9.182 1.00 86.19 72 ILE A CA 1
ATOM 588 C C . ILE A 1 72 ? -3.537 -2.564 10.313 1.00 86.19 72 ILE A C 1
ATOM 590 O O . ILE A 1 72 ? -3.863 -2.077 11.383 1.00 86.19 72 ILE A O 1
ATOM 594 N N . LEU A 1 73 ? -3.490 -3.885 10.106 1.00 82.38 73 LEU A N 1
ATOM 595 C CA . LEU A 1 73 ? -3.891 -4.874 11.113 1.00 82.38 73 LEU A CA 1
ATOM 596 C C . LEU A 1 73 ? -2.973 -4.922 12.343 1.00 82.38 73 LEU A C 1
ATOM 598 O O . LEU A 1 73 ? -3.452 -5.274 13.417 1.00 82.38 73 LEU A O 1
ATOM 602 N N . ALA A 1 74 ? -1.686 -4.600 12.196 1.00 81.38 74 ALA A N 1
ATOM 603 C CA . ALA A 1 74 ? -0.725 -4.569 13.300 1.00 81.38 74 ALA A CA 1
ATOM 604 C C . ALA A 1 74 ? -0.854 -3.311 14.183 1.00 81.38 74 ALA A C 1
ATOM 606 O O . ALA A 1 74 ? -0.445 -3.334 15.341 1.00 81.38 74 ALA A O 1
ATOM 607 N N . SER A 1 75 ? -1.435 -2.233 13.651 1.00 69.00 75 SER A N 1
ATOM 608 C CA . SER A 1 75 ? -1.679 -0.958 14.348 1.00 69.00 75 SER A CA 1
ATOM 609 C C . SER A 1 75 ? -3.020 -0.920 15.109 1.00 69.00 75 SER A C 1
ATOM 611 O O . SER A 1 75 ? -3.569 0.155 15.391 1.00 69.00 75 SER A O 1
ATOM 613 N N . ILE A 1 76 ? -3.596 -2.089 15.404 1.00 59.97 76 ILE A N 1
ATOM 614 C CA . ILE A 1 76 ? -4.902 -2.270 16.061 1.00 59.97 76 ILE A CA 1
ATOM 615 C C . ILE A 1 76 ? -4.766 -3.227 17.235 1.00 59.97 76 ILE A C 1
ATOM 617 O O . ILE A 1 76 ? -5.431 -2.955 18.258 1.00 59.97 76 ILE A O 1
#

pLDDT: mean 82.36, std 15.75, range [36.16, 97.06]

Foldseek 3Di:
DDDDPPPLDKAWDPVWDWDQDPNWIKTKIWTDGSVRNQFIKIWIDGDPPDIDIDPDTDRDSVRRVVVVVVVVVVVD

Sequence (76 aa):
MRSMRLEDEIITSPLSRAMDIRGRHVVIRVFKGAFFEDEWFFELIEDQYSFNVSETGFPSDRDALDAALRCILASI